Protein AF-A0A1M6IST3-F1 (afdb_monomer_lite)

Foldseek 3Di:
DDDLVRLVVVLVVLVVVLVVLVVVLVVLVVVLVVLVVVLVVLLVVQQVVLVVVLVVLVVVLVVVVVVPPDPDCVVVSCVVSPPPRRDGPPPPPVSVVVSVVSVVVNVVSVVVSVVSVVVSVVSVVVSVVSVVVSVVVVVVVVVVVVVVVVVVVVPD

pLDDT: mean 82.48, std 15.49, range [45.72, 98.56]

Secondary structure (DSSP, 8-state):
---HHHHHHHHHHHHHHHHHHHHHHHHHHHHHHHHHHHHHHHHHHHHHHHHHHHHHHHHHHHHHHHH---TT-HHHHHHHHTT-SPPPTTS-HHHHHHHHHHHHHHHHHHHHHHHHHHHHHHHHHHHHHHHHHHHHHHHHHHHHHHHHHHHHTT--

Structure (mmCIF, N/CA/C/O backbone):
data_AF-A0A1M6IST3-F1
#
_entry.id   AF-A0A1M6IST3-F1
#
loop_
_atom_site.group_PDB
_atom_site.id
_atom_site.type_symbol
_atom_site.label_atom_id
_atom_site.label_alt_id
_atom_site.label_comp_id
_atom_site.label_asym_id
_atom_site.label_entity_id
_atom_site.label_seq_id
_atom_site.pdbx_PDB_ins_code
_atom_site.Cartn_x
_atom_site.Cartn_y
_atom_site.Cartn_z
_atom_site.occupancy
_atom_site.B_iso_or_equiv
_atom_site.auth_seq_id
_atom_site.auth_comp_id
_atom_site.auth_asym_id
_atom_site.auth_atom_id
_atom_site.pdbx_PDB_model_num
ATOM 1 N N . MET A 1 1 ? 31.239 -0.640 -22.356 1.00 59.12 1 MET A N 1
ATOM 2 C CA . MET A 1 1 ? 29.937 0.012 -22.621 1.00 59.12 1 MET A CA 1
ATOM 3 C C . MET A 1 1 ? 28.858 -1.049 -22.515 1.00 59.12 1 MET A C 1
ATOM 5 O O . MET A 1 1 ? 29.123 -2.175 -22.916 1.00 59.12 1 MET A O 1
ATOM 9 N N . ALA A 1 2 ? 27.710 -0.732 -21.915 1.00 73.94 2 ALA A N 1
ATOM 10 C CA . ALA A 1 2 ? 26.588 -1.663 -21.826 1.00 73.94 2 ALA A CA 1
ATOM 11 C C . ALA A 1 2 ? 26.017 -1.912 -23.233 1.00 73.94 2 ALA A C 1
ATOM 13 O O . ALA A 1 2 ? 25.873 -0.968 -24.007 1.00 73.94 2 ALA A O 1
ATOM 14 N N . SER A 1 3 ? 25.721 -3.162 -23.590 1.00 89.06 3 SER A N 1
ATOM 15 C CA . SER A 1 3 ? 25.040 -3.463 -24.854 1.00 89.06 3 SER A CA 1
ATOM 16 C C . SER A 1 3 ? 23.574 -3.024 -24.783 1.00 89.06 3 SER A C 1
ATOM 18 O O . SER A 1 3 ? 22.978 -3.057 -23.703 1.00 89.06 3 SER A O 1
ATOM 20 N N . LEU A 1 4 ? 22.946 -2.709 -25.924 1.00 93.06 4 LEU A N 1
ATOM 21 C CA . LEU A 1 4 ? 21.499 -2.430 -25.974 1.00 93.06 4 LEU A CA 1
ATOM 22 C C . LEU A 1 4 ? 20.677 -3.540 -25.309 1.00 93.06 4 LEU A C 1
ATOM 24 O O . LEU A 1 4 ? 19.757 -3.257 -24.548 1.00 93.06 4 LEU A O 1
ATOM 28 N N . SER A 1 5 ? 21.053 -4.804 -25.523 1.00 94.56 5 SER A N 1
ATOM 29 C CA . SER A 1 5 ? 20.398 -5.949 -24.882 1.00 94.56 5 SER A CA 1
ATOM 30 C C . SER A 1 5 ? 20.451 -5.884 -23.351 1.00 94.56 5 SER A C 1
ATOM 32 O O . SER A 1 5 ? 19.456 -6.175 -22.687 1.00 94.56 5 SER A O 1
ATOM 34 N N . SER A 1 6 ? 21.583 -5.463 -22.781 1.00 96.25 6 SER A N 1
ATOM 35 C CA . SER A 1 6 ? 21.737 -5.314 -21.332 1.00 96.25 6 SER A CA 1
ATOM 36 C C . SER A 1 6 ? 20.908 -4.148 -20.782 1.00 96.25 6 SER A C 1
ATOM 38 O O . SER A 1 6 ? 20.249 -4.312 -19.758 1.00 96.25 6 SER A O 1
ATOM 40 N N . LEU A 1 7 ? 20.838 -3.026 -21.508 1.00 97.06 7 LEU A N 1
ATOM 41 C CA . LEU A 1 7 ? 20.038 -1.861 -21.125 1.00 97.06 7 LEU A CA 1
ATOM 42 C C . LEU A 1 7 ? 18.531 -2.151 -21.180 1.00 97.06 7 LEU A C 1
ATOM 44 O O . LEU A 1 7 ? 17.805 -1.801 -20.252 1.00 97.06 7 LEU A O 1
ATOM 48 N N . TYR A 1 8 ? 18.046 -2.840 -22.217 1.00 97.56 8 TYR A N 1
ATOM 49 C CA . TYR A 1 8 ? 16.641 -3.261 -22.280 1.00 97.56 8 TYR A CA 1
ATOM 50 C C . TYR A 1 8 ? 16.288 -4.272 -21.182 1.00 97.56 8 TYR A C 1
ATOM 52 O O . TYR A 1 8 ? 15.201 -4.196 -20.606 1.00 97.56 8 TYR A O 1
ATOM 60 N N . SER A 1 9 ? 17.203 -5.189 -20.849 1.00 97.81 9 SER A N 1
ATOM 61 C CA . SER A 1 9 ? 17.021 -6.111 -19.721 1.00 97.81 9 SER A CA 1
ATOM 62 C C . SER A 1 9 ? 16.922 -5.353 -18.394 1.00 97.81 9 SER A C 1
ATOM 64 O O . SER A 1 9 ? 16.009 -5.601 -17.603 1.00 97.81 9 SER A O 1
ATOM 66 N N . GLU A 1 10 ? 17.799 -4.370 -18.168 1.00 97.50 10 GLU A N 1
ATOM 67 C CA . GLU A 1 10 ? 17.749 -3.517 -16.979 1.00 97.50 10 GLU A CA 1
ATOM 68 C C . GLU A 1 10 ? 16.447 -2.702 -16.923 1.00 97.50 10 GLU A C 1
ATOM 70 O O . GLU A 1 10 ? 15.776 -2.681 -15.890 1.00 97.50 10 GLU A O 1
ATOM 75 N N . LEU A 1 11 ? 16.023 -2.114 -18.046 1.00 98.19 11 LEU A N 1
ATOM 76 C CA . LEU A 1 11 ? 14.753 -1.396 -18.162 1.00 98.19 11 LEU A CA 1
ATOM 77 C C . LEU A 1 11 ? 13.560 -2.293 -17.801 1.00 98.19 11 LEU A C 1
ATOM 79 O O . LEU A 1 11 ? 12.679 -1.880 -17.047 1.00 98.19 11 LEU A O 1
ATOM 83 N N . SER A 1 12 ? 13.539 -3.531 -18.300 1.00 98.12 12 SER A N 1
ATOM 84 C CA . SER A 1 12 ? 12.490 -4.507 -17.992 1.00 98.12 12 SER A CA 1
ATOM 85 C C . SER A 1 12 ? 12.450 -4.859 -16.503 1.00 98.12 12 SER A C 1
ATOM 87 O O . SER A 1 12 ? 11.371 -4.919 -15.903 1.00 98.12 12 SER A O 1
ATOM 89 N N . ARG A 1 13 ? 13.619 -5.048 -15.877 1.00 98.38 13 ARG A N 1
ATOM 90 C CA . ARG A 1 13 ? 13.729 -5.303 -14.431 1.00 98.38 13 ARG A CA 1
ATOM 91 C C . ARG A 1 13 ? 13.181 -4.135 -13.619 1.00 98.38 13 ARG A C 1
ATOM 93 O O . ARG A 1 13 ? 12.381 -4.354 -12.713 1.00 98.38 13 ARG A O 1
ATOM 100 N N . TRP A 1 14 ? 13.551 -2.903 -13.964 1.00 98.31 14 TRP A N 1
ATOM 101 C CA . TRP A 1 14 ? 13.061 -1.722 -13.255 1.00 98.31 14 TRP A CA 1
ATOM 102 C C . TRP A 1 14 ? 11.570 -1.464 -13.468 1.00 98.31 14 TRP A C 1
ATOM 104 O O . TRP A 1 14 ? 10.892 -1.081 -12.518 1.00 98.31 14 TRP A O 1
ATOM 114 N N . ASN A 1 15 ? 11.031 -1.725 -14.661 1.00 98.12 15 ASN A N 1
ATOM 115 C CA . ASN A 1 15 ? 9.586 -1.658 -14.896 1.00 98.12 15 ASN A CA 1
ATOM 116 C C . ASN A 1 15 ? 8.826 -2.679 -14.036 1.00 98.12 15 ASN A C 1
ATOM 118 O O . ASN A 1 15 ? 7.812 -2.336 -13.430 1.00 98.12 15 ASN A O 1
ATOM 122 N N . SER A 1 16 ? 9.348 -3.906 -13.927 1.00 98.19 16 SER A N 1
ATOM 123 C CA . SER A 1 16 ? 8.772 -4.944 -13.059 1.00 98.19 16 SER A CA 1
ATOM 124 C C . SER A 1 16 ? 8.823 -4.513 -11.592 1.00 98.19 16 SER A C 1
ATOM 126 O O . SER A 1 16 ? 7.803 -4.502 -10.907 1.00 98.19 16 SER A O 1
ATOM 128 N N . ARG A 1 17 ? 9.981 -4.015 -11.140 1.00 97.62 17 ARG A N 1
ATOM 129 C CA . ARG A 1 17 ? 10.157 -3.481 -9.785 1.00 97.62 17 ARG A CA 1
ATOM 130 C C . ARG A 1 17 ? 9.199 -2.327 -9.483 1.00 97.62 17 ARG A C 1
ATOM 132 O O . ARG A 1 17 ? 8.636 -2.277 -8.394 1.00 97.62 17 ARG A O 1
ATOM 139 N N . LEU A 1 18 ? 9.001 -1.406 -10.425 1.00 98.38 18 LEU A N 1
ATOM 140 C CA . LEU A 1 18 ? 8.056 -0.299 -10.279 1.00 98.38 18 LEU A CA 1
ATOM 141 C C . LEU A 1 18 ? 6.614 -0.809 -10.144 1.00 98.38 18 LEU A C 1
ATOM 143 O O . LEU A 1 18 ? 5.858 -0.287 -9.326 1.00 98.38 18 LEU A O 1
ATOM 147 N N . SER A 1 19 ? 6.234 -1.835 -10.910 1.00 98.00 19 SER A N 1
ATOM 148 C CA . SER A 1 19 ? 4.929 -2.492 -10.778 1.00 98.00 19 SER A CA 1
ATOM 149 C C . SER A 1 19 ? 4.737 -3.085 -9.377 1.00 98.00 19 SER A C 1
ATOM 151 O O . SER A 1 19 ? 3.730 -2.804 -8.724 1.00 98.00 19 SER A O 1
ATOM 153 N N . ASP A 1 20 ? 5.733 -3.817 -8.871 1.00 97.44 20 ASP A N 1
ATOM 154 C CA . ASP A 1 20 ? 5.692 -4.416 -7.532 1.00 97.44 20 ASP A CA 1
ATOM 155 C C . ASP A 1 20 ? 5.583 -3.360 -6.427 1.00 97.44 20 ASP A C 1
ATOM 157 O O . ASP A 1 20 ? 4.787 -3.499 -5.494 1.00 97.44 20 ASP A O 1
ATOM 161 N N . LEU A 1 21 ? 6.351 -2.273 -6.541 1.00 97.88 21 LEU A N 1
ATOM 162 C CA . LEU A 1 21 ? 6.308 -1.161 -5.594 1.00 97.88 21 LEU A CA 1
ATOM 163 C C . LEU A 1 21 ? 4.940 -0.467 -5.595 1.00 97.88 21 LEU A C 1
ATOM 165 O O . LEU A 1 21 ? 4.396 -0.194 -4.525 1.00 97.88 21 LEU A O 1
ATOM 169 N N . ASN A 1 22 ? 4.338 -0.242 -6.766 1.00 98.06 22 ASN A N 1
ATOM 170 C CA . ASN A 1 22 ? 2.984 0.312 -6.858 1.00 98.06 22 ASN A CA 1
ATOM 171 C C . ASN A 1 22 ? 1.942 -0.630 -6.232 1.00 98.06 22 ASN A C 1
ATOM 173 O O . ASN A 1 22 ? 1.051 -0.181 -5.508 1.00 98.06 22 ASN A O 1
ATOM 177 N N . ALA A 1 23 ? 2.060 -1.942 -6.457 1.00 95.81 23 ALA A N 1
ATOM 178 C CA . ALA A 1 23 ? 1.182 -2.928 -5.833 1.00 95.81 23 ALA A CA 1
ATOM 179 C C . ALA A 1 23 ? 1.329 -2.933 -4.301 1.00 95.81 23 ALA A C 1
ATOM 181 O O . ALA A 1 23 ? 0.325 -2.961 -3.583 1.00 95.81 23 ALA A O 1
ATOM 182 N N . LYS A 1 24 ? 2.565 -2.852 -3.792 1.00 94.31 24 LYS A N 1
ATOM 183 C CA . LYS A 1 24 ? 2.858 -2.720 -2.358 1.00 94.31 24 LYS A CA 1
ATOM 184 C C . LYS A 1 24 ? 2.243 -1.443 -1.782 1.00 94.31 24 LYS A C 1
ATOM 186 O O . LYS A 1 24 ? 1.547 -1.520 -0.772 1.00 94.31 24 LYS A O 1
ATOM 191 N N . LEU A 1 25 ? 2.434 -0.299 -2.439 1.00 97.69 25 LEU A N 1
ATOM 192 C CA . LEU A 1 25 ? 1.876 0.985 -2.010 1.00 97.69 25 LEU A CA 1
ATOM 193 C C . LEU A 1 25 ? 0.348 0.923 -1.887 1.00 97.69 25 LEU A C 1
ATOM 195 O O . LEU A 1 25 ? -0.214 1.364 -0.887 1.00 97.69 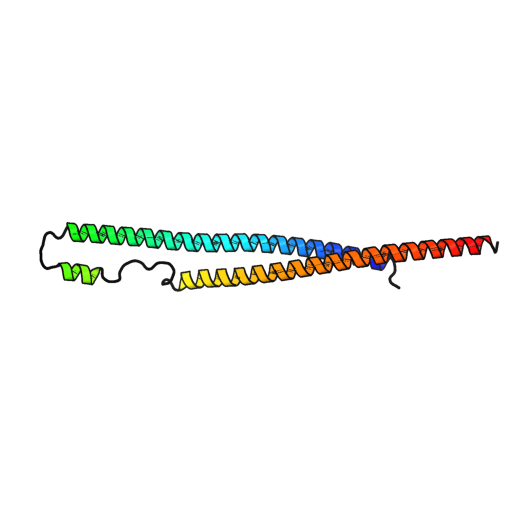25 LEU A O 1
ATOM 199 N N . ASN A 1 26 ? -0.325 0.320 -2.867 1.00 95.25 26 ASN A N 1
ATOM 200 C CA . ASN A 1 26 ? -1.778 0.157 -2.839 1.00 95.25 26 ASN A CA 1
ATOM 201 C C . ASN A 1 26 ? -2.246 -0.723 -1.671 1.00 95.25 26 ASN A C 1
ATOM 203 O O . ASN A 1 26 ? -3.241 -0.400 -1.022 1.00 95.25 26 ASN A O 1
ATOM 207 N N . LYS A 1 27 ? -1.526 -1.812 -1.368 1.00 93.31 27 LYS A N 1
ATOM 208 C CA . LYS A 1 27 ? -1.821 -2.658 -0.199 1.00 93.31 27 LYS A CA 1
ATOM 209 C C . LYS A 1 27 ? -1.652 -1.888 1.110 1.00 93.31 27 LYS A C 1
ATOM 211 O O . LYS A 1 27 ? -2.523 -1.976 1.969 1.00 93.31 27 LYS A O 1
ATOM 216 N N . LEU A 1 28 ? -0.582 -1.103 1.242 1.00 91.38 28 LEU A N 1
ATOM 217 C CA . LEU A 1 28 ? -0.342 -0.280 2.429 1.00 91.38 28 LEU A CA 1
ATOM 218 C C . LEU A 1 28 ? -1.425 0.790 2.616 1.00 91.38 28 LEU A C 1
ATOM 220 O O . LEU A 1 28 ? -1.917 0.966 3.726 1.00 91.38 28 LEU A O 1
ATOM 224 N N . LYS A 1 29 ? -1.855 1.454 1.534 1.00 94.88 29 LYS A N 1
ATOM 225 C CA . LYS A 1 29 ? -2.945 2.444 1.581 1.00 94.88 29 LYS A CA 1
ATOM 226 C C . LYS A 1 29 ? -4.269 1.823 2.033 1.00 94.88 29 LYS A C 1
ATOM 228 O O . LYS A 1 29 ? -4.939 2.411 2.874 1.00 94.88 29 LYS A O 1
ATOM 233 N N . ARG A 1 30 ? -4.609 0.620 1.551 1.00 90.31 30 ARG A N 1
ATOM 234 C CA . ARG A 1 30 ? -5.791 -0.123 2.030 1.00 90.31 30 ARG A CA 1
ATOM 235 C C . ARG A 1 30 ? -5.672 -0.485 3.505 1.00 90.31 30 ARG A C 1
ATOM 237 O O . ARG A 1 30 ? -6.560 -0.152 4.276 1.00 90.31 30 ARG A O 1
ATOM 244 N N . ARG A 1 31 ? -4.536 -1.062 3.908 1.00 86.38 31 ARG A N 1
ATOM 245 C CA . ARG A 1 31 ? -4.283 -1.432 5.306 1.00 86.38 31 ARG A CA 1
ATOM 246 C C . ARG A 1 31 ? -4.401 -0.229 6.243 1.00 86.38 31 ARG A C 1
ATOM 248 O O . ARG A 1 31 ? -4.971 -0.361 7.314 1.00 86.38 31 ARG A O 1
ATOM 255 N N . LYS A 1 32 ? -3.917 0.948 5.829 1.00 90.38 32 LYS A N 1
ATOM 256 C CA . LYS A 1 32 ? -4.100 2.197 6.581 1.00 90.38 32 LYS A CA 1
ATOM 257 C C . LYS A 1 32 ? -5.584 2.491 6.813 1.00 90.38 32 LYS A C 1
ATOM 259 O O . LYS A 1 32 ? -5.977 2.705 7.953 1.00 90.38 32 LYS A O 1
ATOM 264 N N . THR A 1 33 ? -6.391 2.475 5.751 1.00 89.44 33 THR A N 1
ATOM 265 C CA . THR A 1 33 ? -7.839 2.710 5.836 1.00 89.44 33 THR A CA 1
ATOM 266 C C . THR A 1 33 ? -8.533 1.681 6.726 1.00 89.44 33 THR A C 1
ATOM 268 O O . THR A 1 33 ? -9.349 2.063 7.561 1.00 89.44 33 THR A O 1
ATOM 271 N N . ASP A 1 34 ? -8.180 0.401 6.601 1.00 84.69 34 ASP A N 1
ATOM 272 C CA . ASP A 1 34 ? -8.753 -0.669 7.420 1.00 84.69 34 ASP A CA 1
ATOM 273 C C . ASP A 1 34 ? -8.416 -0.466 8.907 1.00 84.69 34 ASP A C 1
ATOM 275 O O . ASP A 1 34 ? -9.307 -0.509 9.756 1.00 84.69 34 ASP A O 1
ATOM 279 N N . THR A 1 35 ? -7.155 -0.159 9.235 1.00 85.00 35 THR A N 1
ATOM 280 C CA . THR A 1 35 ? -6.718 0.110 10.615 1.00 85.00 35 THR A CA 1
ATOM 281 C C . THR A 1 35 ? -7.375 1.371 11.189 1.00 85.00 35 THR A C 1
ATOM 283 O O . THR A 1 35 ? -7.803 1.362 12.343 1.00 85.00 35 THR A O 1
ATOM 286 N N . GLU A 1 36 ? -7.513 2.447 10.403 1.00 89.62 36 GLU A N 1
ATOM 287 C CA . GLU A 1 36 ? -8.271 3.647 10.798 1.00 89.62 36 GLU A CA 1
ATOM 288 C C . GLU A 1 36 ? -9.744 3.309 11.073 1.00 89.62 36 GLU A C 1
ATOM 290 O O . GLU A 1 36 ? -10.312 3.770 12.064 1.00 89.62 36 GLU A O 1
ATOM 295 N N . GLY A 1 37 ? -10.347 2.456 10.240 1.00 85.69 37 GLY A N 1
ATOM 296 C CA . GLY A 1 37 ? -11.706 1.953 10.421 1.00 85.69 37 GLY A CA 1
ATOM 297 C C . GLY A 1 37 ? -11.872 1.176 11.726 1.00 85.69 37 GLY A C 1
ATOM 298 O O . GLY A 1 37 ? -12.767 1.488 12.511 1.00 85.69 37 GLY A O 1
ATOM 299 N N . VAL A 1 38 ? -10.978 0.221 12.001 1.00 85.38 38 VAL A N 1
ATOM 300 C CA . VAL A 1 38 ? -10.978 -0.555 13.253 1.00 85.38 38 VAL A CA 1
ATOM 301 C C . VAL A 1 38 ? -10.797 0.358 14.462 1.00 85.38 38 VAL A C 1
ATOM 303 O O . VAL A 1 38 ? -11.547 0.245 15.429 1.00 85.38 38 VAL A O 1
ATOM 306 N N . LYS A 1 39 ? -9.857 1.305 14.403 1.00 85.00 39 LYS A N 1
ATOM 307 C CA . LYS A 1 39 ? -9.616 2.261 15.489 1.00 85.00 39 LYS A CA 1
ATOM 308 C C . LYS A 1 39 ? -10.839 3.142 15.765 1.00 85.00 39 LYS A C 1
ATOM 310 O O . LYS A 1 39 ? -11.207 3.350 16.920 1.00 85.00 39 LYS A O 1
ATOM 315 N N . ASN A 1 40 ? -11.514 3.620 14.723 1.00 85.31 40 ASN A N 1
ATOM 316 C CA . ASN A 1 40 ? -12.741 4.405 14.867 1.00 85.31 40 ASN A CA 1
ATOM 317 C C . ASN A 1 40 ? -13.912 3.567 15.400 1.00 85.31 40 ASN A C 1
ATOM 319 O O . ASN A 1 40 ? -14.670 4.045 16.247 1.00 85.31 40 ASN A O 1
ATOM 323 N N . ALA A 1 41 ? -14.045 2.319 14.945 1.00 82.81 41 ALA A N 1
ATOM 324 C CA . ALA A 1 41 ? -15.052 1.387 15.443 1.00 82.81 41 ALA A CA 1
ATOM 325 C C . ALA A 1 41 ? -14.835 1.079 16.930 1.00 82.81 41 ALA A C 1
ATOM 327 O O . ALA A 1 41 ? -15.778 1.193 17.712 1.00 82.81 41 ALA A O 1
ATOM 328 N N . LEU A 1 42 ? -13.591 0.795 17.334 1.00 83.44 42 LEU A N 1
ATOM 329 C CA . LEU A 1 42 ? -13.201 0.606 18.731 1.00 83.44 42 LEU A CA 1
ATOM 330 C C . LEU A 1 42 ? -13.625 1.813 19.574 1.00 83.44 42 LEU A C 1
ATOM 332 O O . LEU A 1 42 ? -14.360 1.664 20.547 1.00 83.44 42 LEU A O 1
ATOM 336 N N . ARG A 1 43 ? -13.247 3.025 19.154 1.00 81.44 43 ARG A N 1
ATOM 337 C CA . ARG A 1 43 ? -13.608 4.259 19.868 1.00 81.44 43 ARG A CA 1
ATOM 338 C C . ARG A 1 43 ? -15.117 4.456 19.989 1.00 81.44 43 ARG A C 1
ATOM 340 O O . ARG A 1 43 ? -15.604 4.850 21.044 1.00 81.44 43 ARG A O 1
ATOM 347 N N . THR A 1 44 ? -15.854 4.164 18.921 1.00 81.94 44 THR A N 1
ATOM 348 C CA . THR A 1 44 ? -17.317 4.290 18.886 1.00 81.94 44 THR A CA 1
ATOM 349 C C . THR A 1 44 ? -17.985 3.312 19.845 1.00 81.94 44 THR A C 1
ATOM 351 O O . THR A 1 44 ? -18.838 3.721 20.627 1.00 81.94 44 THR A O 1
ATOM 354 N N . VAL A 1 45 ? -17.586 2.036 19.819 1.00 76.19 45 VAL A N 1
ATOM 355 C CA . VAL A 1 45 ? -18.154 0.997 20.691 1.00 76.19 45 VAL A CA 1
ATOM 356 C C . VAL A 1 45 ? -17.929 1.342 22.157 1.00 76.19 45 VAL A C 1
ATOM 358 O O . VAL A 1 45 ? -18.873 1.276 22.941 1.00 76.19 45 VAL A O 1
ATOM 361 N N . VAL A 1 46 ? -16.717 1.765 22.525 1.00 73.06 46 VAL A N 1
ATOM 362 C CA . VAL A 1 46 ? -16.435 2.100 23.924 1.00 73.06 46 VAL A CA 1
ATOM 363 C C . VAL A 1 46 ? -17.218 3.336 24.362 1.00 73.06 46 VAL A C 1
ATOM 365 O O . VAL A 1 46 ? -17.880 3.294 25.393 1.00 73.06 46 VAL A O 1
ATOM 368 N N . ASN A 1 47 ? -17.240 4.404 23.558 1.00 71.56 47 ASN A N 1
ATOM 369 C CA . ASN A 1 47 ? -18.007 5.604 23.899 1.00 71.56 47 ASN A CA 1
ATOM 370 C C . ASN A 1 47 ? -19.515 5.322 24.016 1.00 71.56 47 ASN A C 1
ATOM 372 O O . ASN A 1 47 ? -20.163 5.827 24.930 1.00 71.56 47 ASN A O 1
ATOM 376 N N . ASN A 1 48 ? -20.080 4.505 23.122 1.00 73.25 48 ASN A N 1
ATOM 377 C CA . ASN A 1 48 ? -21.504 4.169 23.145 1.00 73.25 48 ASN A CA 1
ATOM 378 C C . ASN A 1 48 ? -21.876 3.296 24.347 1.00 73.25 48 ASN A C 1
ATOM 380 O O . ASN A 1 48 ? -22.881 3.577 24.998 1.00 73.25 48 ASN A O 1
ATOM 384 N N . ASN A 1 49 ? -21.069 2.281 24.667 1.00 71.31 49 ASN A N 1
ATOM 385 C CA . ASN A 1 49 ? -21.328 1.409 25.812 1.00 71.31 49 ASN A CA 1
ATOM 386 C C . ASN A 1 49 ? -21.206 2.174 27.134 1.00 71.31 49 ASN A C 1
ATOM 388 O O . ASN A 1 49 ? -22.130 2.109 27.943 1.00 71.31 49 ASN A O 1
ATOM 392 N N . SER A 1 50 ? -20.153 2.983 27.305 1.00 69.38 50 SER A N 1
ATOM 393 C CA . SER A 1 50 ? -20.004 3.821 28.500 1.00 69.38 50 SER A CA 1
ATOM 394 C C . SER A 1 50 ? -21.156 4.810 28.657 1.00 69.38 50 SER A C 1
ATOM 396 O O . SER A 1 50 ? -21.641 5.032 29.764 1.00 69.38 50 SER A O 1
ATOM 398 N N . ASN A 1 51 ? -21.643 5.392 27.558 1.00 68.50 51 ASN A N 1
ATOM 399 C CA . ASN A 1 51 ? -22.802 6.280 27.602 1.00 68.50 51 ASN A CA 1
ATOM 400 C C . ASN A 1 51 ? -24.096 5.535 27.972 1.00 68.50 51 ASN A C 1
ATOM 402 O O . ASN A 1 51 ? -24.849 6.038 28.805 1.00 68.50 51 ASN A O 1
ATOM 406 N N . ASP A 1 52 ? -24.362 4.353 27.400 1.00 71.19 52 ASP A N 1
ATOM 407 C CA . ASP A 1 52 ? -25.549 3.550 27.747 1.00 71.19 52 ASP A CA 1
ATOM 408 C C . ASP A 1 52 ? -25.529 3.146 29.225 1.00 71.19 52 ASP A C 1
ATOM 410 O O . ASP A 1 52 ? -26.517 3.319 29.942 1.00 71.19 52 ASP A O 1
ATOM 414 N N . ILE A 1 53 ? -24.383 2.679 29.720 1.00 68.38 53 ILE A N 1
ATOM 415 C CA . ILE A 1 53 ? -24.251 2.231 31.106 1.00 68.38 53 ILE A CA 1
ATOM 416 C C . ILE A 1 53 ? -24.371 3.413 32.065 1.00 68.38 53 ILE A C 1
ATOM 418 O O . ILE A 1 53 ? -25.146 3.325 33.018 1.00 68.38 53 ILE A O 1
ATOM 422 N N . ASN A 1 54 ? -23.731 4.550 31.782 1.00 69.62 54 ASN A N 1
ATOM 423 C CA . ASN A 1 54 ? -23.898 5.767 32.581 1.00 69.62 54 ASN A CA 1
ATOM 424 C C . ASN A 1 54 ? -25.343 6.274 32.594 1.00 69.62 54 ASN A C 1
ATOM 426 O O . ASN A 1 54 ? -25.848 6.673 33.648 1.00 69.62 54 ASN A O 1
ATOM 430 N N . ASN A 1 55 ? -26.044 6.208 31.461 1.00 76.69 55 ASN A N 1
ATOM 431 C CA . ASN A 1 55 ? -27.459 6.562 31.393 1.00 76.69 55 ASN A CA 1
ATOM 432 C C . ASN A 1 55 ? -28.311 5.626 32.257 1.00 76.69 55 ASN A C 1
ATOM 434 O O . ASN A 1 55 ? -29.113 6.105 33.058 1.00 76.69 55 ASN A O 1
ATOM 438 N N . ARG A 1 56 ? -28.102 4.306 32.179 1.00 74.00 56 ARG A N 1
ATOM 439 C CA . ARG A 1 56 ? -28.802 3.329 33.034 1.00 74.00 56 ARG A CA 1
ATOM 440 C C . ARG A 1 56 ? -28.492 3.526 34.513 1.00 74.00 56 ARG A C 1
ATOM 442 O O . ARG A 1 56 ? -29.396 3.385 35.337 1.00 74.00 56 ARG A O 1
ATOM 449 N N . LEU A 1 57 ? -27.251 3.867 34.856 1.00 70.69 57 LEU A N 1
ATOM 450 C CA . LEU A 1 57 ? -26.832 4.157 36.227 1.00 70.69 57 LEU A CA 1
ATOM 451 C C . LEU A 1 57 ? -27.550 5.398 36.759 1.00 70.69 57 LEU A C 1
ATOM 453 O O . LEU A 1 57 ? -28.123 5.346 37.845 1.00 70.69 57 LEU A O 1
ATOM 457 N N . ARG A 1 58 ? -27.618 6.471 35.959 1.00 73.31 58 ARG A N 1
ATOM 458 C CA . ARG A 1 58 ? -28.396 7.677 36.285 1.00 73.31 58 ARG A CA 1
ATOM 459 C C . ARG A 1 58 ? -29.885 7.388 36.411 1.00 73.31 58 ARG A C 1
ATOM 461 O O . ARG A 1 58 ? -30.484 7.806 37.392 1.00 73.31 58 ARG A O 1
ATOM 468 N N . THR A 1 59 ? -30.483 6.634 35.488 1.00 77.00 59 THR A N 1
ATOM 469 C CA . THR A 1 59 ? -31.900 6.244 35.585 1.00 77.00 59 THR A CA 1
ATOM 470 C C . THR A 1 59 ? -32.166 5.387 36.821 1.00 77.00 59 THR A C 1
ATOM 472 O O . THR A 1 59 ? -33.178 5.569 37.491 1.00 77.00 59 THR A O 1
ATOM 475 N N . THR A 1 60 ? -31.271 4.455 37.149 1.00 69.19 60 THR A N 1
ATOM 476 C CA . THR A 1 60 ? -31.395 3.614 38.348 1.00 69.19 60 THR A CA 1
ATOM 477 C C . THR A 1 60 ? -31.266 4.455 39.612 1.00 69.19 60 THR A C 1
ATOM 479 O O . THR A 1 60 ? -32.083 4.307 40.515 1.00 69.19 60 THR A O 1
ATOM 482 N N . ARG A 1 61 ? -30.307 5.389 39.648 1.00 69.81 61 ARG A N 1
ATOM 483 C CA . ARG A 1 61 ? -30.147 6.372 40.725 1.00 69.81 61 ARG A CA 1
ATOM 484 C C . ARG A 1 61 ? -31.410 7.206 40.914 1.00 69.81 61 ARG A C 1
ATOM 486 O O . ARG A 1 61 ? -31.937 7.226 42.013 1.00 69.81 61 ARG A O 1
ATOM 493 N N . GLN A 1 62 ? -31.953 7.781 39.842 1.00 74.12 62 GLN A N 1
ATOM 494 C CA . GLN A 1 62 ? -33.195 8.561 39.882 1.00 74.12 62 GLN A CA 1
ATOM 495 C C . GLN A 1 62 ? -34.388 7.730 40.369 1.00 74.12 62 GLN A C 1
ATOM 497 O O . GLN A 1 62 ? -35.196 8.203 41.158 1.00 74.12 62 GLN A O 1
ATOM 502 N N . LYS A 1 63 ? -34.513 6.473 39.921 1.00 71.31 63 LYS A N 1
ATOM 503 C CA . LYS A 1 63 ? -35.566 5.568 40.404 1.00 71.31 63 LYS A CA 1
ATOM 504 C C . LYS A 1 63 ? -35.409 5.250 41.889 1.00 71.31 63 LYS A C 1
ATOM 506 O O . LYS A 1 63 ? -36.416 5.184 42.581 1.00 71.31 63 LYS A O 1
ATOM 511 N N . LEU A 1 64 ? -34.180 5.052 42.366 1.00 64.25 64 LEU A N 1
ATOM 512 C CA . LEU A 1 64 ? -33.896 4.838 43.784 1.00 64.25 64 LEU A CA 1
ATOM 513 C C . LEU A 1 64 ? -34.185 6.097 44.611 1.00 64.25 64 LEU A C 1
ATOM 515 O O . LEU A 1 64 ? -34.849 5.987 45.630 1.00 64.25 64 LEU A O 1
ATOM 519 N N . GLU A 1 65 ? -33.760 7.277 44.158 1.00 63.62 65 GLU A N 1
ATOM 520 C CA . GLU A 1 65 ? -34.058 8.568 44.799 1.00 63.62 65 GLU A CA 1
ATOM 521 C C . GLU A 1 65 ? -35.572 8.809 44.895 1.00 63.62 65 GLU A C 1
ATOM 523 O O . GLU A 1 65 ? -36.074 9.120 45.968 1.00 63.62 65 GLU A O 1
ATOM 528 N N . ASN A 1 66 ? -36.319 8.569 43.812 1.00 68.62 66 ASN A N 1
ATOM 529 C CA . ASN A 1 66 ? -37.776 8.744 43.789 1.00 68.62 66 ASN A CA 1
ATOM 530 C C . ASN A 1 66 ? -38.536 7.689 44.610 1.00 68.62 66 ASN A C 1
ATOM 532 O O . ASN A 1 66 ? -39.634 7.961 45.083 1.00 68.62 66 ASN A O 1
ATOM 536 N N . ALA A 1 67 ? -38.000 6.471 44.737 1.00 63.28 67 ALA A N 1
ATOM 537 C CA . ALA A 1 67 ? -38.628 5.403 45.516 1.00 63.28 67 ALA A CA 1
ATOM 538 C C . ALA A 1 67 ? -38.397 5.558 47.029 1.00 63.28 67 ALA A C 1
ATOM 540 O O . ALA A 1 67 ? -39.111 4.944 47.823 1.00 63.28 67 ALA A O 1
ATOM 541 N N . ILE A 1 68 ? -37.408 6.358 47.437 1.00 55.69 68 ILE A N 1
ATOM 542 C CA . ILE A 1 68 ? -37.136 6.660 48.841 1.00 55.69 68 ILE A CA 1
ATOM 543 C C . ILE A 1 68 ? -37.907 7.928 49.232 1.00 55.69 68 ILE A C 1
ATOM 545 O O . ILE A 1 68 ? -37.353 9.012 49.362 1.00 55.69 68 ILE A O 1
ATOM 549 N N . GLU A 1 69 ? -39.204 7.779 49.504 1.00 56.81 69 GLU A N 1
ATOM 550 C CA . GLU A 1 69 ? -39.926 8.683 50.412 1.00 56.81 69 GLU A CA 1
ATOM 551 C C . GLU A 1 69 ? -39.584 8.315 51.870 1.00 56.81 69 GLU A C 1
ATOM 553 O O . GLU A 1 69 ? -40.439 7.859 52.617 1.00 56.81 69 GLU A O 1
ATOM 558 N N . TYR A 1 70 ? -38.326 8.428 52.305 1.00 51.38 70 TYR A N 1
ATOM 559 C CA . TYR A 1 70 ? -37.990 8.315 53.733 1.00 51.38 70 TYR A CA 1
ATOM 560 C C . TYR A 1 70 ? -36.727 9.109 54.057 1.00 51.38 70 TYR A C 1
ATOM 562 O O . TYR A 1 70 ? -35.623 8.724 53.670 1.00 51.38 70 TYR A O 1
ATOM 570 N N . SER A 1 71 ? -36.910 10.189 54.817 1.00 58.56 71 SER A N 1
ATOM 571 C CA . SER A 1 71 ? -35.832 11.033 55.320 1.00 58.56 71 SER A CA 1
ATOM 572 C C . SER A 1 71 ? -34.837 10.229 56.167 1.00 58.56 71 SER A C 1
ATOM 574 O O . SER A 1 71 ? -35.218 9.512 57.096 1.00 58.56 71 SER A O 1
ATOM 576 N N . GLY A 1 72 ? -33.544 10.354 55.857 1.00 56.34 72 GLY A N 1
ATOM 577 C CA . GLY A 1 72 ? -32.437 9.922 56.719 1.00 56.34 72 GLY A CA 1
ATOM 578 C C . GLY A 1 72 ? -31.574 8.760 56.212 1.00 56.34 72 GLY A C 1
ATOM 579 O O . GLY A 1 72 ? -30.629 8.373 56.902 1.00 56.34 72 GLY A O 1
ATOM 580 N N . LYS A 1 73 ? -31.848 8.186 55.032 1.00 59.69 73 LYS A N 1
ATOM 581 C CA . LYS A 1 73 ? -31.041 7.098 54.424 1.00 59.69 73 LYS A CA 1
ATOM 582 C C . LYS A 1 73 ? -30.262 7.516 53.171 1.00 59.69 73 LYS A C 1
ATOM 584 O O . LYS A 1 73 ? -29.613 6.677 52.550 1.00 59.69 73 LYS A O 1
ATOM 589 N N . GLU A 1 74 ? -30.268 8.799 52.832 1.00 64.06 74 GLU A N 1
ATOM 590 C CA . GLU A 1 74 ? -29.614 9.382 51.653 1.00 64.06 74 GLU A CA 1
ATOM 591 C C . GLU A 1 74 ? -28.104 9.073 51.631 1.00 64.06 74 GLU A C 1
ATOM 593 O O . GLU A 1 74 ? -27.540 8.728 50.595 1.00 64.06 74 GLU A O 1
ATOM 598 N N . HIS A 1 75 ? -27.471 9.045 52.807 1.00 58.41 75 HIS A N 1
ATOM 599 C CA . HIS A 1 75 ? -26.058 8.698 52.980 1.00 58.41 75 HIS A CA 1
ATOM 600 C C . HIS A 1 75 ? -25.701 7.256 52.556 1.00 58.41 75 HIS A C 1
ATOM 602 O O . HIS A 1 75 ? -24.559 6.996 52.179 1.00 58.41 75 HIS A O 1
ATOM 608 N N . LEU A 1 76 ? -26.652 6.310 52.590 1.00 60.88 76 LEU A N 1
ATOM 609 C CA . LEU A 1 76 ? -26.434 4.935 52.120 1.00 60.88 76 LEU A CA 1
ATOM 610 C C . LEU A 1 76 ? -26.477 4.854 50.590 1.00 60.88 76 LEU A C 1
ATOM 612 O O . LEU A 1 76 ? -25.718 4.084 50.005 1.00 60.88 76 LEU A O 1
ATOM 616 N N . LEU A 1 77 ? -27.319 5.661 49.936 1.00 60.53 77 LEU A N 1
ATOM 617 C CA . LEU A 1 77 ? -27.323 5.778 48.475 1.00 60.53 77 LEU A CA 1
ATOM 618 C C . LEU A 1 77 ? -26.032 6.415 47.969 1.00 60.53 77 LEU A C 1
ATOM 620 O O . LEU A 1 77 ? -25.431 5.894 47.029 1.00 60.53 77 LEU A O 1
ATOM 624 N N . ASP A 1 78 ? -25.568 7.477 48.624 1.00 60.88 78 ASP A N 1
ATOM 625 C CA . ASP A 1 78 ? -24.283 8.092 48.293 1.00 60.88 78 ASP A CA 1
ATOM 626 C C . ASP A 1 78 ? -23.113 7.130 48.527 1.00 60.88 78 ASP A C 1
ATOM 628 O O . ASP A 1 78 ? -22.219 7.053 47.689 1.00 60.88 78 ASP A O 1
ATOM 632 N N . ALA A 1 79 ? -23.143 6.306 49.580 1.00 62.88 79 ALA A N 1
ATOM 633 C CA . ALA A 1 79 ? -22.134 5.266 49.791 1.00 62.88 79 ALA A CA 1
ATOM 634 C C . ALA A 1 79 ? -22.168 4.151 48.722 1.00 62.88 79 ALA A C 1
ATOM 636 O O . ALA A 1 79 ? -21.121 3.619 48.354 1.00 62.88 79 ALA A O 1
ATOM 637 N N . ILE A 1 80 ? -23.349 3.792 48.203 1.00 59.25 80 ILE A N 1
ATOM 638 C CA . ILE A 1 80 ? -23.508 2.747 47.174 1.00 59.25 80 ILE A CA 1
ATOM 639 C C . ILE A 1 80 ? -23.141 3.258 45.770 1.00 59.25 80 ILE A C 1
ATOM 641 O O . ILE A 1 80 ? -22.629 2.484 44.953 1.00 59.25 80 ILE A O 1
ATOM 645 N N . LEU A 1 81 ? -23.413 4.534 45.477 1.00 58.62 81 LEU A N 1
ATOM 646 C CA . LEU A 1 81 ? -23.322 5.123 44.134 1.00 58.62 81 LEU A CA 1
ATOM 647 C C . LEU A 1 81 ? -22.119 6.060 43.936 1.00 58.62 81 LEU A C 1
ATOM 649 O O . LEU A 1 81 ? -21.809 6.414 42.796 1.00 58.62 81 LEU A O 1
ATOM 653 N N . SER A 1 82 ? -21.413 6.437 45.005 1.00 52.06 82 SER A N 1
ATOM 654 C CA . SER A 1 82 ? -20.153 7.183 44.927 1.00 52.06 82 SER A CA 1
ATOM 655 C C . SER A 1 82 ? -19.117 6.423 44.089 1.00 52.06 82 SER A C 1
ATOM 657 O O . SER A 1 82 ? -18.767 5.279 44.377 1.00 52.06 82 SER A O 1
ATOM 659 N N . GLY A 1 83 ? -18.640 7.063 43.015 1.00 55.19 83 GLY A N 1
ATOM 660 C CA . GLY A 1 83 ? -17.568 6.547 42.157 1.00 55.19 83 GLY A CA 1
ATOM 661 C C . GLY A 1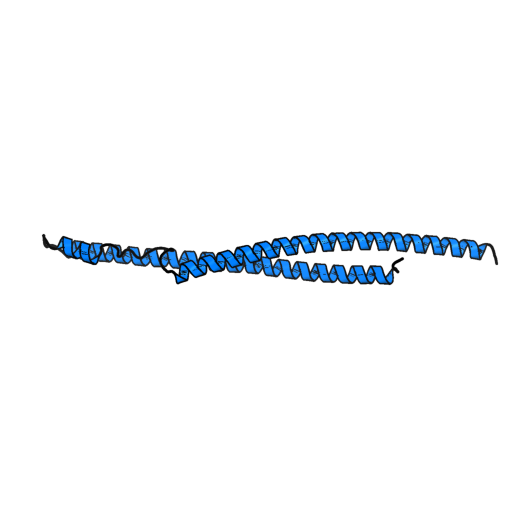 83 ? -17.959 5.444 41.165 1.00 55.19 83 GLY A C 1
ATOM 662 O O . GLY A 1 83 ? -17.060 4.830 40.592 1.00 55.19 83 GLY A O 1
ATOM 663 N N . LYS A 1 84 ? -19.259 5.181 40.951 1.00 57.06 84 LYS A N 1
ATOM 664 C CA . LYS A 1 84 ? -19.749 4.089 40.083 1.00 57.06 84 LYS A CA 1
ATOM 665 C C . LYS A 1 84 ? -20.178 4.488 38.670 1.00 57.06 84 LYS A C 1
ATOM 667 O O . LYS A 1 84 ? -20.707 3.635 37.964 1.00 57.06 84 LYS A O 1
ATOM 672 N N . GLU A 1 85 ? -19.965 5.732 38.239 1.00 55.88 85 GLU A N 1
ATOM 673 C CA . GLU A 1 85 ? -20.081 6.032 36.804 1.00 55.88 85 GLU A CA 1
ATOM 674 C C . GLU A 1 85 ? -19.084 5.151 36.033 1.00 55.88 85 GLU A C 1
ATOM 676 O O . GLU A 1 85 ? -17.920 5.004 36.422 1.00 55.88 85 GLU A O 1
ATOM 681 N N . GLU A 1 86 ? -19.575 4.496 34.982 1.00 50.75 86 GLU A N 1
ATOM 682 C CA . GLU A 1 86 ? -18.764 3.628 34.154 1.00 50.75 86 GLU A CA 1
ATOM 683 C C . GLU A 1 86 ? -17.771 4.484 33.377 1.00 50.75 86 GLU A C 1
ATOM 685 O O . GLU A 1 86 ? -18.104 5.474 32.715 1.00 50.75 86 GLU A O 1
ATOM 690 N N . ARG A 1 87 ? -16.510 4.121 33.548 1.00 53.00 87 ARG A N 1
ATOM 691 C CA . ARG A 1 87 ? -15.376 4.908 33.110 1.00 53.00 87 ARG A CA 1
ATOM 692 C C . ARG A 1 87 ? -15.281 4.831 31.582 1.00 53.00 87 ARG A C 1
ATOM 694 O O . ARG A 1 87 ? -15.254 3.744 31.015 1.00 53.00 87 ARG A O 1
ATOM 701 N N . THR A 1 88 ? -15.255 5.990 30.927 1.00 52.50 88 THR A N 1
ATOM 702 C CA . THR A 1 88 ? -15.024 6.136 29.480 1.00 52.50 88 THR A CA 1
ATOM 703 C C . THR A 1 88 ? -13.625 5.637 29.085 1.00 52.50 88 THR A C 1
ATOM 705 O O . THR A 1 88 ? -12.807 5.331 29.955 1.00 52.50 88 THR A O 1
ATOM 708 N N . LEU A 1 89 ? -13.343 5.535 27.772 1.00 45.72 89 LEU A N 1
ATOM 709 C CA . LEU A 1 89 ? -12.011 5.203 27.224 1.00 45.72 89 LEU A CA 1
ATOM 710 C C . LEU A 1 89 ? -10.888 5.824 28.072 1.00 45.72 89 LEU A C 1
ATOM 712 O O . LEU A 1 89 ? -10.775 7.048 28.138 1.00 45.72 89 LEU A O 1
ATOM 716 N N . GLY A 1 90 ? -10.077 4.977 28.714 1.00 49.28 90 GLY A N 1
ATOM 717 C CA . GLY A 1 90 ? -9.024 5.406 29.640 1.00 49.28 90 GLY A CA 1
ATOM 718 C C . GLY A 1 90 ? -8.945 4.637 30.960 1.00 49.28 90 GLY A C 1
ATOM 719 O O . GLY A 1 90 ? -8.063 4.944 31.757 1.00 49.28 90 GLY A O 1
ATOM 720 N N . VAL A 1 91 ? -9.831 3.660 31.214 1.00 52.16 91 VAL A N 1
ATOM 721 C CA . VAL A 1 91 ? -9.749 2.837 32.440 1.00 52.16 91 VAL A CA 1
ATOM 722 C C . VAL A 1 91 ? -9.920 1.329 32.232 1.00 52.16 91 VAL A C 1
ATOM 724 O O . VAL A 1 91 ? -9.578 0.545 33.114 1.00 52.16 91 VAL A O 1
ATOM 727 N N . ASP A 1 92 ? -10.384 0.895 31.061 1.00 61.41 92 ASP A N 1
ATOM 728 C CA . ASP A 1 92 ? -10.131 -0.476 30.623 1.00 61.41 92 ASP A CA 1
ATOM 729 C C . ASP A 1 92 ? -8.721 -0.532 30.013 1.00 61.41 92 ASP A C 1
ATOM 731 O O . ASP A 1 92 ? -8.456 0.025 28.936 1.00 61.41 92 ASP A O 1
ATOM 735 N N . ASP A 1 93 ? -7.800 -1.162 30.743 1.00 63.38 93 ASP A N 1
ATOM 736 C CA . ASP A 1 93 ? -6.391 -1.287 30.361 1.00 63.38 93 ASP A CA 1
ATOM 737 C C . ASP A 1 93 ? -6.214 -2.046 29.035 1.00 63.38 93 ASP A C 1
ATOM 739 O O . ASP A 1 93 ? -5.301 -1.737 28.261 1.00 63.38 93 ASP A O 1
ATOM 743 N N . ASN A 1 94 ? -7.111 -2.987 28.715 1.00 70.44 94 ASN A N 1
ATOM 744 C CA . ASN A 1 94 ? -7.039 -3.773 27.483 1.00 70.44 94 ASN A CA 1
ATOM 745 C C . ASN A 1 94 ? -7.457 -2.936 26.271 1.00 70.44 94 ASN A C 1
ATOM 747 O O . ASN A 1 94 ? -6.787 -2.958 25.239 1.00 70.44 94 ASN A O 1
ATOM 751 N N . LEU A 1 95 ? -8.534 -2.156 26.393 1.00 71.62 95 LEU A N 1
ATOM 752 C CA . LEU A 1 95 ? -9.011 -1.282 25.314 1.00 71.62 95 LEU A CA 1
ATOM 753 C C . LEU A 1 95 ? -8.052 -0.114 25.058 1.00 71.62 95 LEU A C 1
ATOM 755 O O . LEU A 1 95 ? -7.815 0.258 23.907 1.00 71.62 95 LEU A O 1
ATOM 759 N N . THR A 1 96 ? -7.453 0.423 26.121 1.00 74.12 96 THR A N 1
ATOM 760 C CA . THR A 1 96 ? -6.410 1.454 26.021 1.00 74.12 96 THR A CA 1
ATOM 761 C C . THR A 1 96 ? -5.160 0.898 25.336 1.00 74.12 96 THR A C 1
ATOM 763 O O . THR A 1 96 ? -4.601 1.540 24.444 1.00 74.12 96 THR A O 1
ATOM 766 N N . SER A 1 97 ? -4.748 -0.322 25.691 1.00 76.12 97 SER A N 1
ATOM 767 C CA . SER A 1 97 ? -3.636 -1.012 25.025 1.00 76.12 97 SER A CA 1
ATOM 768 C C . SER A 1 97 ? -3.929 -1.265 23.542 1.00 76.12 97 SER A C 1
ATOM 770 O O . SER A 1 97 ? -3.082 -0.977 22.700 1.00 76.12 97 SER A O 1
ATOM 772 N N . ALA A 1 98 ? -5.150 -1.682 23.196 1.00 76.69 98 ALA A N 1
ATOM 773 C CA . ALA A 1 98 ? -5.556 -1.893 21.808 1.00 76.69 98 ALA A CA 1
ATOM 774 C C . ALA A 1 98 ? -5.550 -0.598 20.962 1.00 76.69 98 ALA A C 1
ATOM 776 O O . ALA A 1 98 ? -5.056 -0.621 19.834 1.00 76.69 98 ALA A O 1
ATOM 777 N N . ASP A 1 99 ? -6.039 0.547 21.471 1.00 82.25 99 ASP A N 1
ATOM 778 C CA . ASP A 1 99 ? -5.967 1.834 20.738 1.00 82.25 99 ASP A CA 1
ATOM 779 C C . ASP A 1 99 ? -4.514 2.281 20.509 1.00 82.25 99 ASP A C 1
ATOM 781 O O . ASP A 1 99 ? -4.191 2.806 19.434 1.00 82.25 99 ASP A O 1
ATOM 785 N N . ASN A 1 100 ? -3.642 2.036 21.495 1.00 83.88 100 ASN A N 1
ATOM 786 C CA . ASN A 1 100 ? -2.211 2.322 21.418 1.00 83.88 100 ASN A CA 1
ATOM 787 C C . ASN A 1 100 ? -1.502 1.437 20.388 1.00 83.88 100 ASN A C 1
ATOM 789 O O . ASN A 1 100 ? -0.712 1.946 19.592 1.00 83.88 100 ASN A O 1
ATOM 793 N N . ASP A 1 101 ? -1.800 0.140 20.348 1.00 84.56 101 ASP A N 1
ATOM 794 C CA . ASP A 1 101 ? -1.216 -0.773 19.363 1.00 84.56 101 ASP A CA 1
ATOM 795 C C . ASP A 1 101 ? -1.705 -0.460 17.944 1.00 84.56 101 ASP A C 1
ATOM 797 O O . ASP A 1 101 ? -0.898 -0.399 17.015 1.00 84.56 101 ASP A O 1
ATOM 801 N N . LEU A 1 102 ? -2.988 -0.122 17.777 1.00 85.88 102 LEU A N 1
ATOM 802 C CA . LEU A 1 102 ? -3.513 0.390 16.507 1.00 85.88 102 LEU A CA 1
ATOM 803 C C . LEU A 1 102 ? -2.831 1.703 16.099 1.00 85.88 102 LEU A C 1
ATOM 805 O O . LEU A 1 102 ? -2.556 1.917 14.920 1.00 85.88 102 LEU A O 1
ATOM 809 N N . GLN A 1 103 ? -2.526 2.588 17.05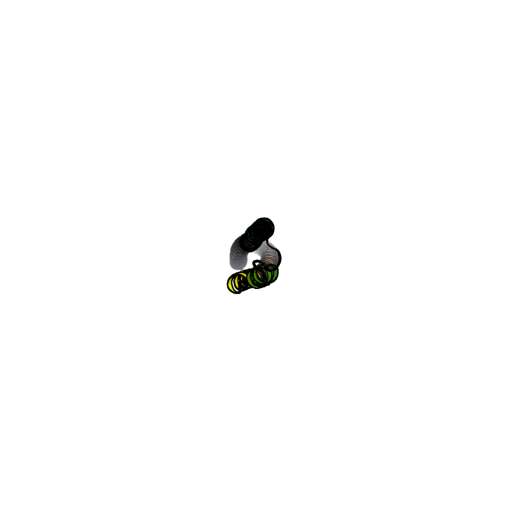5 1.00 90.44 103 GLN A N 1
ATOM 810 C CA . GLN A 1 103 ? -1.784 3.819 16.770 1.00 90.44 103 GLN A CA 1
ATOM 811 C C . GLN A 1 103 ? -0.348 3.539 16.316 1.00 90.44 103 GLN A C 1
ATOM 813 O O . GLN A 1 103 ? 0.133 4.189 15.387 1.00 90.44 103 GLN A O 1
ATOM 818 N N . ARG A 1 104 ? 0.340 2.590 16.960 1.00 90.00 104 ARG A N 1
ATOM 819 C CA . ARG A 1 104 ? 1.695 2.169 16.575 1.00 90.00 104 ARG A CA 1
ATOM 820 C C . ARG A 1 104 ? 1.703 1.579 15.171 1.00 90.00 104 ARG A C 1
ATOM 822 O O . ARG A 1 104 ? 2.494 2.018 14.341 1.00 90.00 104 ARG A O 1
ATOM 829 N N . GLU A 1 105 ? 0.765 0.683 14.881 1.00 87.12 105 GLU A N 1
ATOM 830 C CA . GLU A 1 105 ? 0.601 0.093 13.552 1.00 87.12 105 GLU A CA 1
ATOM 831 C C . GLU A 1 105 ? 0.322 1.167 12.487 1.00 87.12 105 GLU A C 1
ATOM 833 O O . GLU A 1 105 ? 0.917 1.137 11.413 1.00 87.12 105 GLU A O 1
ATOM 838 N N . LEU A 1 106 ? -0.516 2.171 12.776 1.00 90.62 106 LEU A N 1
ATOM 839 C CA . LEU A 1 106 ? -0.736 3.292 11.853 1.00 90.62 106 LEU A CA 1
ATOM 840 C C . LEU A 1 106 ? 0.548 4.074 11.571 1.00 90.62 106 LEU A C 1
ATOM 842 O O . LEU A 1 106 ? 0.823 4.391 10.412 1.00 90.62 106 LEU A O 1
ATOM 846 N N . ASN A 1 107 ? 1.339 4.367 12.603 1.00 91.94 107 ASN A N 1
ATOM 847 C CA . ASN A 1 107 ? 2.611 5.068 12.439 1.00 91.94 107 ASN A CA 1
ATOM 848 C C . ASN A 1 107 ? 3.587 4.248 11.577 1.00 91.94 107 ASN A C 1
ATOM 850 O O . ASN A 1 107 ? 4.252 4.800 10.697 1.00 91.94 107 ASN A O 1
ATOM 854 N N . ASP A 1 108 ? 3.625 2.930 11.773 1.00 92.81 108 ASP A N 1
ATOM 855 C CA . ASP A 1 108 ? 4.444 2.021 10.973 1.00 92.81 108 ASP A CA 1
ATOM 856 C C . ASP A 1 108 ? 3.988 1.949 9.517 1.00 92.81 108 ASP A C 1
ATOM 858 O O . ASP A 1 108 ? 4.818 2.051 8.611 1.00 92.81 108 ASP A O 1
ATOM 862 N N . ILE A 1 109 ? 2.681 1.843 9.269 1.00 88.19 109 ILE A N 1
ATOM 863 C CA . ILE A 1 109 ? 2.125 1.862 7.914 1.00 88.19 109 ILE A CA 1
ATOM 864 C C . ILE A 1 109 ? 2.468 3.182 7.215 1.00 88.19 109 ILE A C 1
ATOM 866 O O . ILE A 1 109 ? 2.891 3.167 6.059 1.00 88.19 109 ILE A O 1
ATOM 870 N N . VAL A 1 110 ? 2.325 4.323 7.897 1.00 94.69 110 VAL A N 1
ATOM 871 C CA . VAL A 1 110 ? 2.654 5.647 7.340 1.00 94.69 110 VAL A CA 1
ATOM 872 C C . VAL A 1 110 ? 4.133 5.737 6.967 1.00 94.69 110 VAL A C 1
ATOM 874 O O . VAL A 1 110 ? 4.456 6.179 5.862 1.00 94.69 110 VAL A O 1
ATOM 877 N N . ARG A 1 111 ? 5.031 5.256 7.833 1.00 97.50 111 ARG A N 1
ATOM 878 C CA . ARG A 1 111 ? 6.465 5.179 7.531 1.00 97.50 111 ARG A CA 1
ATOM 879 C C . ARG A 1 111 ? 6.739 4.309 6.300 1.00 97.50 111 ARG A C 1
ATOM 881 O O . ARG A 1 111 ? 7.422 4.751 5.380 1.00 97.50 111 ARG A O 1
ATOM 888 N N . GLN A 1 112 ? 6.151 3.115 6.235 1.00 95.25 112 GLN A N 1
ATOM 889 C CA . GLN A 1 112 ? 6.324 2.203 5.098 1.00 95.25 112 GLN A CA 1
ATOM 890 C C . GLN A 1 112 ? 5.773 2.773 3.784 1.00 95.25 112 GLN A C 1
ATOM 892 O O . GLN A 1 112 ? 6.316 2.487 2.712 1.00 95.25 112 GLN A O 1
ATOM 897 N N . ILE A 1 113 ? 4.694 3.562 3.844 1.00 96.94 113 ILE A N 1
ATOM 898 C CA . ILE A 1 113 ? 4.158 4.292 2.688 1.00 96.94 113 ILE A CA 1
ATOM 899 C C . ILE A 1 113 ? 5.196 5.295 2.189 1.00 96.94 113 ILE A C 1
ATOM 901 O O . ILE A 1 113 ? 5.539 5.242 1.010 1.00 96.94 113 ILE A O 1
ATOM 905 N N . ALA A 1 114 ? 5.735 6.140 3.072 1.00 97.31 114 ALA A N 1
ATOM 906 C CA . ALA A 1 114 ? 6.724 7.152 2.704 1.00 97.31 114 ALA A CA 1
ATOM 907 C C . ALA A 1 114 ? 7.997 6.530 2.099 1.00 97.31 114 ALA A C 1
ATOM 909 O O . ALA A 1 114 ? 8.481 6.977 1.059 1.00 97.31 114 ALA A O 1
ATOM 910 N N . GLU A 1 115 ? 8.500 5.448 2.699 1.00 97.88 115 GLU A N 1
ATOM 911 C CA . GLU A 1 115 ? 9.633 4.679 2.167 1.00 97.88 115 GLU A CA 1
ATOM 912 C C . GLU A 1 115 ? 9.327 4.113 0.772 1.00 97.88 115 GLU A C 1
ATOM 914 O O . GLU A 1 115 ? 10.115 4.270 -0.158 1.00 97.88 115 GLU A O 1
ATOM 919 N N . THR A 1 116 ? 8.149 3.508 0.592 1.00 97.50 116 THR A N 1
ATOM 920 C CA . THR A 1 116 ? 7.749 2.927 -0.699 1.00 97.50 116 THR A CA 1
ATOM 921 C C . THR A 1 116 ? 7.555 4.008 -1.771 1.00 97.50 116 THR A C 1
ATOM 923 O O . THR A 1 116 ? 7.883 3.787 -2.935 1.00 97.50 116 THR A O 1
ATOM 926 N N . GLU A 1 117 ? 7.051 5.189 -1.410 1.00 98.25 117 GLU A N 1
ATOM 927 C CA . GLU A 1 117 ? 6.928 6.331 -2.326 1.00 98.25 117 GLU A CA 1
ATOM 928 C C . GLU A 1 117 ? 8.305 6.871 -2.752 1.00 98.25 117 GLU A C 1
ATOM 930 O O . GLU A 1 117 ? 8.505 7.175 -3.933 1.00 98.25 117 GLU A O 1
ATOM 935 N N . SER A 1 118 ? 9.277 6.895 -1.835 1.00 98.31 118 SER A N 1
ATOM 936 C CA . SER A 1 118 ? 10.678 7.205 -2.148 1.00 98.31 118 SER A CA 1
ATOM 937 C C . SER A 1 118 ? 11.284 6.183 -3.120 1.00 98.31 118 SER A C 1
ATOM 939 O O . SER A 1 118 ? 11.824 6.560 -4.164 1.00 98.31 118 SER A O 1
ATOM 941 N N . ASP A 1 119 ? 11.097 4.885 -2.859 1.00 98.00 119 ASP A N 1
ATOM 942 C CA . ASP A 1 119 ? 11.557 3.803 -3.739 1.00 98.00 119 ASP A CA 1
ATOM 943 C C . ASP A 1 119 ? 10.950 3.899 -5.148 1.00 98.00 119 ASP A C 1
ATOM 945 O O . ASP A 1 119 ? 11.632 3.665 -6.150 1.00 98.00 119 ASP A O 1
ATOM 949 N N . ILE A 1 120 ? 9.667 4.265 -5.250 1.00 98.56 120 ILE A N 1
ATOM 950 C CA . ILE A 1 120 ? 8.983 4.496 -6.530 1.00 98.56 120 ILE A CA 1
ATOM 951 C C . ILE A 1 120 ? 9.627 5.660 -7.283 1.00 98.56 120 ILE A C 1
ATOM 953 O O . ILE A 1 120 ? 9.859 5.559 -8.491 1.00 98.56 120 ILE A O 1
ATOM 957 N N . SER A 1 121 ? 9.919 6.762 -6.590 1.00 98.44 121 SER A N 1
ATOM 958 C CA . SER A 1 121 ? 10.589 7.927 -7.177 1.00 98.44 121 SER A CA 1
ATOM 959 C C . SER A 1 121 ? 11.979 7.566 -7.710 1.00 98.44 121 SER A C 1
ATOM 961 O O . SER A 1 121 ? 12.328 7.890 -8.853 1.00 98.44 121 SER A O 1
ATOM 963 N N . TYR A 1 122 ? 12.744 6.803 -6.928 1.00 98.38 122 TYR A N 1
ATOM 964 C CA . TYR A 1 122 ? 14.050 6.297 -7.335 1.00 98.38 122 TYR A CA 1
ATOM 965 C C . TYR A 1 122 ? 13.954 5.374 -8.558 1.00 98.38 122 TYR A C 1
ATOM 967 O O . TYR A 1 122 ? 14.651 5.585 -9.553 1.00 98.38 122 TYR A O 1
ATOM 975 N N . ALA A 1 123 ? 13.033 4.405 -8.543 1.00 98.38 123 ALA A N 1
ATOM 976 C CA . ALA A 1 123 ? 12.816 3.493 -9.663 1.00 98.38 123 ALA A CA 1
ATOM 977 C C . ALA A 1 123 ? 12.445 4.244 -10.953 1.00 98.38 123 ALA A C 1
ATOM 979 O O . ALA A 1 123 ? 12.988 3.954 -12.020 1.0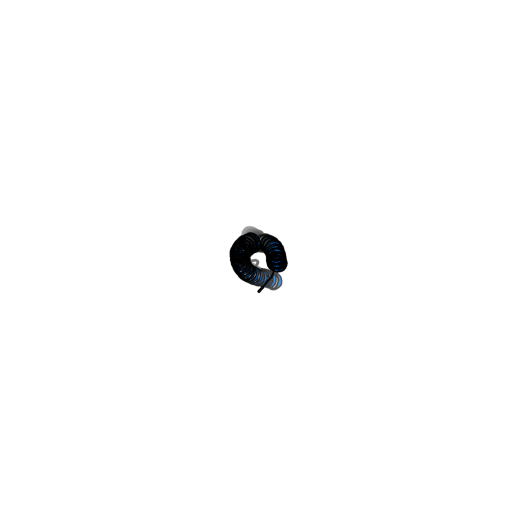0 98.38 123 ALA A O 1
ATOM 980 N N . ARG A 1 124 ? 11.568 5.254 -10.867 1.00 98.56 124 ARG A N 1
ATOM 981 C CA . ARG A 1 124 ? 11.209 6.116 -12.008 1.00 98.56 124 ARG A CA 1
ATOM 982 C C . ARG A 1 124 ? 12.413 6.877 -12.553 1.00 98.56 124 ARG A C 1
ATOM 984 O O . ARG A 1 124 ? 12.601 6.923 -13.769 1.00 98.56 124 ARG A O 1
ATOM 991 N N . SER A 1 125 ? 13.244 7.422 -11.668 1.00 98.56 125 SER A N 1
ATOM 992 C CA . SER A 1 125 ? 14.473 8.123 -12.052 1.00 98.56 125 SER A CA 1
ATOM 993 C C . SER A 1 125 ? 15.434 7.187 -12.788 1.00 98.56 125 SER A C 1
ATOM 995 O O . SER A 1 125 ? 15.953 7.535 -13.851 1.00 98.56 125 SER A O 1
ATOM 997 N N . ARG A 1 126 ? 15.603 5.954 -12.293 1.00 98.38 126 ARG A N 1
ATOM 998 C CA . ARG A 1 126 ? 16.468 4.959 -12.934 1.00 98.38 126 ARG A CA 1
ATOM 999 C C . ARG A 1 126 ? 15.932 4.508 -14.293 1.00 98.38 126 ARG A C 1
ATOM 1001 O O . ARG A 1 126 ? 16.698 4.463 -15.250 1.00 98.38 126 ARG A O 1
ATOM 1008 N N . ILE A 1 127 ? 14.622 4.276 -14.412 1.00 98.50 127 ILE A N 1
ATOM 1009 C CA . ILE A 1 127 ? 13.954 4.001 -15.697 1.00 98.50 127 ILE A CA 1
ATOM 1010 C C . ILE A 1 127 ? 14.222 5.126 -16.700 1.00 98.50 127 ILE A C 1
ATOM 1012 O O . ILE A 1 127 ? 14.542 4.854 -17.856 1.00 98.50 127 ILE A O 1
ATOM 1016 N N . SER A 1 128 ? 14.107 6.384 -16.268 1.00 98.50 128 SER A N 1
ATOM 1017 C CA . SER A 1 128 ? 14.371 7.540 -17.127 1.00 98.50 128 SER A CA 1
ATOM 1018 C C . SER A 1 128 ? 15.829 7.584 -17.596 1.00 98.50 128 SER A C 1
ATOM 1020 O O . SER A 1 128 ? 16.074 7.785 -18.784 1.00 98.50 128 SER A O 1
ATOM 1022 N N . SER A 1 129 ? 16.788 7.339 -16.694 1.00 98.25 129 SER A N 1
ATOM 1023 C CA . SER A 1 129 ? 18.219 7.254 -17.032 1.00 98.25 129 SER A CA 1
ATOM 1024 C C . SER A 1 129 ? 18.483 6.170 -18.071 1.00 98.25 129 SER A C 1
ATOM 1026 O O . SER A 1 129 ? 19.071 6.443 -19.111 1.00 98.25 129 SER A O 1
ATOM 1028 N N . ILE A 1 130 ? 17.975 4.956 -17.841 1.00 98.06 130 ILE A N 1
ATOM 1029 C CA . ILE A 1 130 ? 18.193 3.823 -18.747 1.00 98.06 130 ILE A CA 1
ATOM 1030 C C . ILE A 1 130 ? 17.589 4.103 -20.127 1.00 98.06 130 ILE A C 1
ATOM 1032 O O . ILE A 1 130 ? 18.207 3.799 -21.141 1.00 98.06 130 ILE A O 1
ATOM 1036 N N . LYS A 1 131 ? 16.409 4.732 -20.199 1.00 98.12 131 LYS A N 1
ATOM 1037 C CA . LYS A 1 131 ? 15.817 5.144 -21.483 1.00 98.12 131 LYS A CA 1
ATOM 1038 C C . LYS A 1 131 ? 16.709 6.131 -22.242 1.00 98.12 131 LYS A C 1
ATOM 1040 O O . LYS A 1 131 ? 16.842 6.007 -23.458 1.00 98.12 131 LYS A O 1
ATOM 1045 N N . ALA A 1 132 ? 17.329 7.083 -21.544 1.00 97.88 132 ALA A N 1
ATOM 1046 C CA . ALA A 1 132 ? 18.277 8.011 -22.155 1.00 97.88 132 ALA A CA 1
ATOM 1047 C C . ALA A 1 132 ? 19.556 7.297 -22.628 1.00 97.88 132 ALA A C 1
ATOM 1049 O O . ALA A 1 132 ? 20.035 7.559 -23.731 1.00 97.88 132 ALA A O 1
ATOM 1050 N N . GLU A 1 133 ? 20.072 6.356 -21.833 1.00 97.31 133 GLU A N 1
ATOM 1051 C CA . GLU A 1 133 ? 21.227 5.522 -22.189 1.00 97.31 133 GLU A CA 1
ATOM 1052 C C . GLU A 1 133 ? 20.947 4.666 -23.436 1.00 97.31 133 GLU A C 1
ATOM 1054 O O . GLU A 1 133 ? 21.783 4.616 -24.339 1.00 97.31 133 GLU A O 1
ATOM 1059 N N . ILE A 1 134 ? 19.753 4.068 -23.541 1.00 97.62 134 ILE A N 1
ATOM 1060 C CA . ILE A 1 134 ? 19.301 3.328 -24.733 1.00 97.62 134 ILE A CA 1
ATOM 1061 C C . ILE A 1 134 ? 19.304 4.242 -25.959 1.00 97.62 134 ILE A C 1
ATOM 1063 O O . ILE A 1 134 ? 19.918 3.906 -26.968 1.00 97.62 134 ILE A O 1
ATOM 1067 N N . ALA A 1 135 ? 18.676 5.417 -25.871 1.00 97.00 135 ALA A N 1
ATOM 1068 C CA . ALA A 1 135 ? 18.605 6.352 -26.993 1.00 97.00 135 ALA A CA 1
ATOM 1069 C C . ALA A 1 135 ? 20.000 6.811 -27.463 1.00 97.00 135 ALA A C 1
ATOM 1071 O O . ALA A 1 135 ? 20.253 6.930 -28.666 1.00 97.00 135 ALA A O 1
ATOM 1072 N N . ALA A 1 136 ? 20.920 7.047 -26.524 1.00 96.50 136 ALA A N 1
ATOM 1073 C CA . ALA A 1 136 ? 22.298 7.414 -26.832 1.00 96.50 136 ALA A CA 1
ATOM 1074 C C . ALA A 1 136 ? 23.064 6.268 -27.513 1.00 96.50 136 ALA A C 1
ATOM 1076 O O . ALA A 1 136 ? 23.783 6.495 -28.489 1.00 96.50 136 ALA A O 1
ATOM 1077 N N . GLU A 1 137 ? 22.896 5.038 -27.028 1.00 95.44 137 GLU A N 1
ATOM 1078 C CA . GLU A 1 137 ? 23.552 3.861 -27.593 1.00 95.44 137 GLU A CA 1
ATOM 1079 C C . GLU A 1 137 ? 23.005 3.514 -28.986 1.00 95.44 137 GLU A C 1
ATOM 1081 O O . GLU A 1 137 ? 23.784 3.266 -29.906 1.00 95.44 137 GLU A O 1
ATOM 1086 N N . GLU A 1 138 ? 21.690 3.596 -29.201 1.00 95.69 138 GLU A N 1
ATOM 1087 C CA . GLU A 1 138 ? 21.089 3.425 -30.529 1.00 95.69 138 GLU A CA 1
ATOM 1088 C C . GLU A 1 138 ? 21.640 4.437 -31.541 1.00 95.69 138 GLU A C 1
ATOM 1090 O O . GLU A 1 138 ? 21.927 4.088 -32.690 1.00 95.69 138 GLU A O 1
ATOM 1095 N N . ARG A 1 139 ? 21.796 5.701 -31.128 1.00 95.50 139 ARG A N 1
ATOM 1096 C CA . ARG A 1 139 ? 22.387 6.743 -31.973 1.00 95.50 139 ARG A CA 1
ATOM 1097 C C . ARG A 1 139 ? 23.838 6.410 -32.320 1.00 95.50 139 ARG A C 1
ATOM 1099 O O . ARG A 1 139 ? 24.207 6.483 -33.491 1.00 95.50 139 ARG A O 1
ATOM 1106 N N . ARG A 1 140 ? 24.638 5.994 -31.334 1.00 93.62 140 ARG A N 1
ATOM 1107 C CA . ARG A 1 140 ? 26.034 5.583 -31.540 1.00 93.62 140 ARG A CA 1
ATOM 1108 C C . ARG A 1 140 ? 26.138 4.425 -32.534 1.00 93.62 140 ARG A C 1
ATOM 1110 O O . ARG A 1 140 ? 26.975 4.478 -33.433 1.00 93.62 140 ARG A O 1
ATOM 1117 N N . GLN A 1 141 ? 25.289 3.405 -32.406 1.00 93.31 141 GLN A N 1
ATOM 1118 C CA . GLN A 1 141 ? 25.289 2.257 -33.318 1.00 93.31 141 GLN A CA 1
ATOM 1119 C C . GLN A 1 141 ? 24.898 2.652 -34.744 1.00 93.31 141 GLN A C 1
ATOM 1121 O O . GLN A 1 141 ? 25.551 2.218 -35.692 1.00 93.31 141 GLN A O 1
ATOM 1126 N N . ARG A 1 142 ? 23.901 3.531 -34.910 1.00 93.62 142 ARG A N 1
ATOM 1127 C CA . ARG A 1 142 ? 23.522 4.076 -36.225 1.00 93.62 142 ARG A CA 1
ATOM 1128 C C . ARG A 1 142 ? 24.664 4.856 -36.878 1.00 93.62 142 ARG A C 1
ATOM 1130 O O . ARG A 1 142 ? 24.960 4.639 -38.050 1.00 93.62 142 ARG A O 1
ATOM 1137 N N . GLU A 1 143 ? 25.333 5.726 -36.126 1.00 94.44 143 GLU A N 1
ATOM 1138 C CA . GLU A 1 143 ? 26.482 6.495 -36.621 1.00 94.44 143 GLU A CA 1
ATOM 1139 C C . GLU A 1 143 ? 27.668 5.586 -36.988 1.00 94.44 143 GLU A C 1
ATOM 1141 O O . GLU A 1 143 ? 28.325 5.805 -38.008 1.00 94.44 143 GLU A O 1
ATOM 1146 N N . ALA A 1 144 ? 27.935 4.545 -36.193 1.00 92.00 144 ALA A N 1
ATOM 1147 C CA . ALA A 1 144 ? 28.977 3.563 -36.481 1.00 92.00 144 ALA A CA 1
ATOM 1148 C C . ALA A 1 144 ? 28.668 2.746 -37.747 1.00 92.00 144 ALA A C 1
ATOM 1150 O O . ALA A 1 144 ? 29.540 2.593 -38.602 1.00 92.00 144 ALA A O 1
ATOM 1151 N N . ALA A 1 145 ? 27.423 2.285 -37.904 1.00 92.19 145 ALA A N 1
ATOM 1152 C CA . ALA A 1 145 ? 26.975 1.558 -39.089 1.00 92.19 145 ALA A 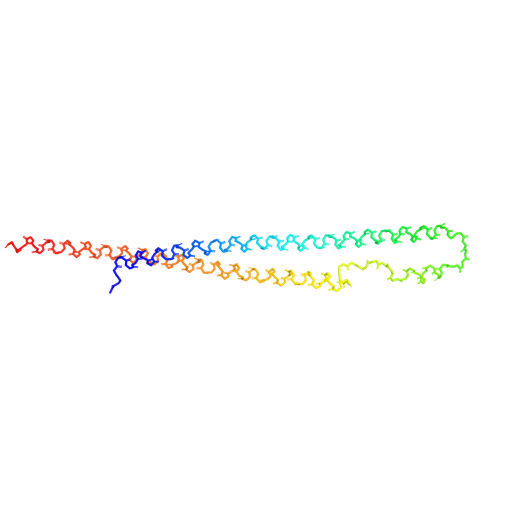CA 1
ATOM 1153 C C . ALA A 1 145 ? 27.057 2.423 -40.358 1.00 92.19 145 ALA A C 1
ATOM 1155 O O . ALA A 1 145 ? 27.560 1.966 -41.382 1.00 92.19 145 ALA A O 1
ATOM 1156 N N . ALA A 1 146 ? 26.645 3.693 -40.279 1.00 93.56 146 ALA A N 1
ATOM 1157 C CA . ALA A 1 146 ? 26.749 4.633 -41.394 1.00 93.56 146 ALA A CA 1
ATOM 1158 C C . ALA A 1 146 ? 28.208 4.863 -41.825 1.00 93.56 146 ALA A C 1
ATOM 1160 O O . ALA A 1 146 ? 28.513 4.859 -43.018 1.00 93.56 146 ALA A O 1
ATOM 1161 N N . LYS A 1 147 ? 29.132 5.009 -40.864 1.00 92.88 147 LYS A N 1
ATOM 1162 C CA . LYS A 1 147 ? 30.572 5.131 -41.146 1.00 92.88 147 LYS A CA 1
ATOM 1163 C C . LYS A 1 147 ? 31.147 3.860 -41.771 1.00 92.88 147 LYS A C 1
ATOM 1165 O O . LYS A 1 147 ? 31.907 3.953 -42.730 1.00 92.88 147 LYS A O 1
ATOM 1170 N N . ALA A 1 148 ? 30.780 2.687 -41.256 1.00 92.00 148 ALA A N 1
ATOM 1171 C CA . ALA A 1 148 ? 31.223 1.408 -41.805 1.00 92.00 148 ALA A CA 1
ATOM 1172 C C . ALA A 1 148 ? 30.750 1.222 -43.256 1.00 92.00 148 ALA A C 1
ATOM 1174 O O . ALA A 1 148 ? 31.557 0.884 -44.119 1.00 92.00 148 ALA A O 1
ATOM 1175 N N . ALA A 1 149 ? 29.482 1.534 -43.545 1.00 91.00 149 ALA A N 1
ATOM 1176 C CA . ALA A 1 149 ? 28.929 1.488 -44.898 1.00 91.00 149 ALA A CA 1
ATOM 1177 C C . ALA A 1 149 ? 29.632 2.471 -45.852 1.00 91.00 149 ALA A C 1
ATOM 1179 O O . ALA A 1 149 ? 29.988 2.103 -46.969 1.00 91.00 149 ALA A O 1
ATOM 1180 N N . ALA A 1 150 ? 29.896 3.703 -45.402 1.00 90.25 150 ALA A N 1
ATOM 1181 C CA . ALA A 1 150 ? 30.610 4.702 -46.197 1.00 90.25 150 ALA A CA 1
ATOM 1182 C C . ALA A 1 150 ? 32.065 4.303 -46.502 1.00 90.25 150 ALA A C 1
ATOM 1184 O O . ALA A 1 150 ? 32.571 4.615 -47.577 1.00 90.25 150 ALA A O 1
ATOM 1185 N N . ASN A 1 151 ? 32.740 3.617 -45.576 1.00 87.69 151 ASN A N 1
ATOM 1186 C CA . ASN A 1 151 ? 34.094 3.107 -45.791 1.00 87.69 151 ASN A CA 1
ATOM 1187 C C . ASN A 1 151 ? 34.107 1.898 -46.737 1.00 87.69 151 ASN A C 1
ATOM 1189 O O . ASN A 1 151 ? 34.961 1.838 -47.617 1.00 87.69 151 ASN A O 1
ATOM 1193 N N . ALA A 1 152 ? 33.145 0.979 -46.606 1.00 86.88 152 ALA A N 1
ATOM 1194 C CA . ALA A 1 152 ? 32.998 -0.159 -47.515 1.00 86.88 152 ALA A CA 1
ATOM 1195 C C . ALA A 1 152 ? 32.718 0.292 -48.960 1.00 86.88 152 ALA A C 1
ATOM 1197 O O . ALA A 1 152 ? 33.283 -0.255 -49.896 1.00 86.88 152 ALA A O 1
ATOM 1198 N N . ALA A 1 153 ? 31.925 1.351 -49.149 1.00 83.94 153 ALA A N 1
ATOM 1199 C CA . ALA A 1 153 ? 31.666 1.923 -50.471 1.00 83.94 153 ALA A CA 1
ATOM 1200 C C . ALA A 1 153 ? 32.894 2.600 -51.121 1.00 83.94 153 ALA A C 1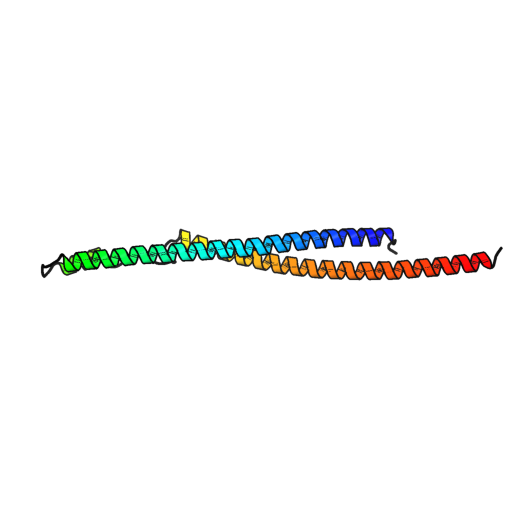
ATOM 1202 O O . ALA A 1 153 ? 32.881 2.855 -52.323 1.00 83.94 153 ALA A O 1
ATOM 1203 N N . LYS A 1 154 ? 33.939 2.926 -50.344 1.00 80.88 154 LYS A N 1
ATOM 1204 C CA . LYS A 1 154 ? 35.165 3.587 -50.830 1.00 80.88 154 LYS A CA 1
ATOM 1205 C C . LYS A 1 154 ? 36.310 2.622 -51.158 1.00 80.88 154 LYS A C 1
ATOM 1207 O O . LYS A 1 154 ? 37.225 3.038 -51.857 1.00 80.88 154 LYS A O 1
ATOM 1212 N N . ASN A 1 155 ? 36.250 1.375 -50.685 1.00 66.50 155 ASN A N 1
ATOM 1213 C CA . ASN A 1 155 ? 37.205 0.304 -50.994 1.00 66.50 155 ASN A CA 1
ATOM 1214 C C . ASN A 1 155 ? 36.444 -0.915 -51.565 1.00 66.50 155 ASN A C 1
ATOM 1216 O O . ASN A 1 155 ? 36.219 -1.867 -50.813 1.00 66.50 155 ASN A O 1
ATOM 1220 N N . PRO A 1 156 ? 35.982 -0.858 -52.831 1.00 57.19 156 PRO A N 1
ATOM 1221 C CA . PRO A 1 156 ? 35.345 -1.992 -53.503 1.00 57.19 156 PRO A CA 1
ATOM 1222 C C . PRO A 1 156 ? 36.315 -3.147 -53.788 1.00 57.19 156 PRO A C 1
ATOM 1224 O O . PRO A 1 156 ? 37.525 -2.882 -53.982 1.00 57.19 156 PRO A O 1
#

Organism: NCBI:txid659425

Radius of gyration: 35.33 Å; chains: 1; bounding box: 77×17×110 Å

Sequence (156 aa):
MASLSSLYSELSRWNSRLSDLNAKLNKLKRRKTDTEGVKNALRTVVNNNSNDINNRLRTTRQKLENAIEYSGKEHLLDAILSGKEERTLGVDDNLTSADNDLQRELNDIVRQIAETESDISYARSRISSIKAEIAAEERRQREAAAKAAANAAKNP